Protein 4LJ1 (pdb70)

Sequence (135 aa):
YQQQITDVVIARGLSQRGVPFSWWAGGGIISGPTRGTGTGINNTVGFDASSGLIQYAYAGAGLKLLPRSSGQMYKVGQKVLPQQARKGDLIFYGPEGTQSSVALYLGKGQMLEVGDVVQVSSPVRRTNGMTPYLVRVLGPVQPA

Nearest PDB structures (foldseek):
  4jxb-assembly2_B  TM=9.823E-01  e=3.806E-27  Mycobacterium tuberculosis H37Rv
  3gt2-assembly1_A  TM=9.909E-01  e=2.200E-25  Mycobacterium avium subsp. paratuberculosis
  3i86-assembly1_A  TM=9.792E-01  e=5.044E-18  Mycobacterium avium subsp. paratuberculosis
  3pbi-assembly1_A  TM=9.737E-01  e=7.469E-18  Mycobacterium tuberculosis
  4q4g-assembly1_X  TM=9.545E-01  e=3.882E-18  Mycobacterium tuberculosis

Solvent-accessible surface area: 7282 Å² total; per-residue (Å²): 159,152,151,64,15,71,75,0,18,58,66,0,45,77,22,140,46,29,58,83,2,151,47,0,8,8,99,92,2,44,50,142,3,74,55,132,2,91,118,45,91,0,0,28,17,14,0,2,2,23,37,0,2,30,27,26,72,63,176,17,51,84,66,11,16,75,5,10,153,98,14,58,51,4,64,65,183,51,32,154,107,4,3,2,2,0,13,11,110,123,0,88,138,35,4,3,0,30,30,13,199,35,65,0,0,20,24,27,131,53,1,58,61,18,91,42,111,111,134,46,36,4,96,54,4,4,41,40,24,83,186,99,108,104,91

InterPro domains:
  IPR000064 Endopeptidase, NLPC/P60 domain [PF00877] (55-166)
  IPR000064 Endopeptidase, NLPC/P60 domain [PS51935] (40-174)
  IPR038765 Papain-like cysteine peptidase superfamily [SSF54001] (36-165)
  IPR051794 Peptidoglycan endopeptidase RipA/RipB-like [PTHR47359] (34-166)

Foldseek 3Di:
DVVLLVQLVVQLVVFFFQFDAACFAACVGFQQHPDVSNPGGGDAQQRSNRNSCVSVVDGADRFQLRNLVPFDWAAPVRDDFQWKKAFAESRRPHIWGHHPPQWTFHHDRGTDIDGDDCVRIYRTIGDDDDVPDDD

Radius of gyration: 13.75 Å; Cα contacts (8 Å, |Δi|>4): 334; chains: 1; bounding box: 30×27×43 Å

CATH classification: 3.90.1720.10

Organism: Mycobacterium tuberculosis (strain ATCC 25618 / H37Rv) (NCBI:txid83332)

Secondary structure (DSSP, 8-state):
-HHHHHHHHHHHHTTTTPBB-TT--BTTBSEE-SGGGTT-EEB-HHHHHHHHHHTTT----SSHHHHHHHSEEE-GGG--TTPEEEESGGG-SEEEEEEETTEEEEESSBEEEEE---TTB-S-EEE----PPP-

B-factor: mean 14.75, std 8.55, range [5.54, 64.2]

Structure (mmCIF, N/CA/C/O backbone):
data_4LJ1
#
_entry.id   4LJ1
#
_cell.length_a   80.247
_cell.length_b   30.752
_cell.length_c   61.921
_cell.angle_alpha   90.00
_cell.angle_beta   120.85
_cell.angle_gamma   90.00
#
_symmetry.space_group_name_H-M   'C 1 2 1'
#
loop_
_entity.id
_entity.type
_entity.pdbx_description
1 polymer 'Invasion-associated protein'
2 water water
#
loop_
_atom_site.group_PDB
_atom_site.id
_atom_site.type_symbol
_atom_site.label_atom_id
_atom_site.label_alt_id
_atom_site.label_comp_id
_atom_site.label_asym_id
_atom_site.label_entity_id
_atom_site.label_seq_id
_atom_site.pdbx_PDB_ins_code
_atom_site.Cartn_x
_atom_site.Cartn_y
_atom_site.Cartn_z
_atom_site.occupancy
_atom_site.B_iso_or_equiv
_atom_site.auth_seq_id
_atom_site.auth_comp_id
_atom_site.auth_asym_id
_atom_site.auth_atom_id
_atom_site.pdbx_PDB_model_num
ATOM 1 N N . TYR A 1 4 ? 0.962 10.163 2.739 1.00 38.98 39 TYR A N 1
ATOM 2 C CA . TYR A 1 4 ? 2.048 10.502 3.699 1.00 34.41 39 TYR A CA 1
ATOM 3 C C . TYR A 1 4 ? 2.336 11.997 3.789 1.00 29.56 39 TYR A C 1
ATOM 4 O O . TYR A 1 4 ? 2.854 12.436 4.805 1.00 25.48 39 TYR A O 1
ATOM 13 N N . GLN A 1 5 ? 2.009 12.788 2.766 1.00 31.72 40 GLN A N 1
ATOM 14 C CA . GLN A 1 5 ? 2.124 14.253 2.900 1.00 27.83 40 GLN A CA 1
ATOM 15 C C . GLN A 1 5 ? 1.223 14.734 4.039 1.00 26.96 40 GLN A C 1
ATOM 16 O O . GLN A 1 5 ? 1.635 15.550 4.873 1.00 27.49 40 GLN A O 1
ATOM 22 N N .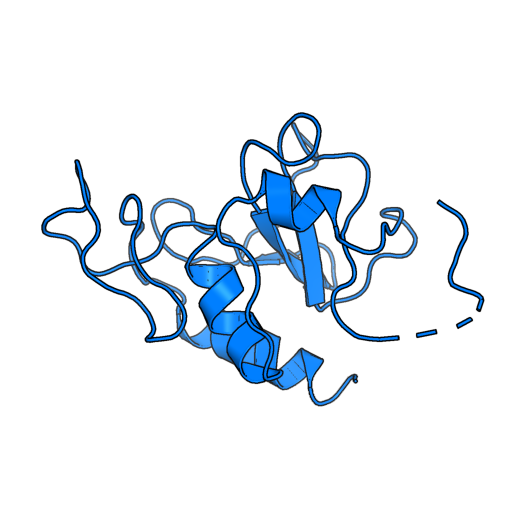 GLN A 1 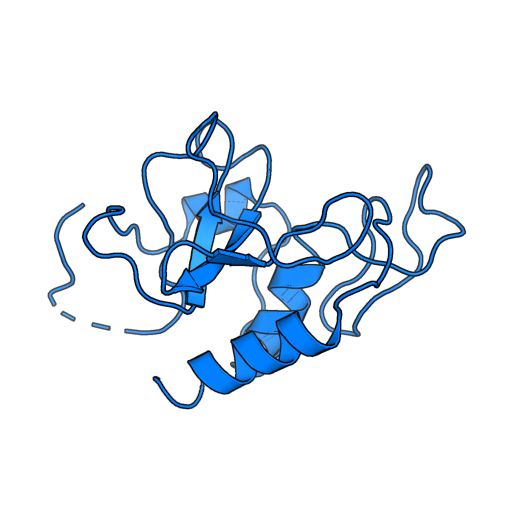6 ? 0.009 14.194 4.080 1.00 26.62 41 GLN A N 1
ATOM 23 C CA A GLN A 1 6 ? -0.953 14.564 5.107 0.50 24.74 41 GLN A CA 1
ATOM 24 C CA B GLN A 1 6 ? -0.979 14.522 5.109 0.50 25.87 41 GLN A CA 1
ATOM 25 C C . GLN A 1 6 ? -0.444 14.207 6.502 1.00 24.64 41 GLN A C 1
ATOM 26 O O . GLN A 1 6 ? -0.459 15.050 7.396 1.00 25.24 41 GLN A O 1
ATOM 37 N N . ILE A 1 7 ? 0.020 12.977 6.683 1.00 22.46 42 ILE A N 1
ATOM 38 C CA . ILE A 1 7 ? 0.519 12.538 7.993 1.00 19.62 42 ILE A CA 1
ATOM 39 C C . ILE A 1 7 ? 1.767 13.323 8.393 1.00 17.98 42 ILE A C 1
ATOM 40 O O . ILE A 1 7 ? 1.923 13.725 9.547 1.00 15.77 42 ILE A O 1
ATOM 45 N N . THR A 1 8 ? 2.651 13.547 7.433 1.00 18.19 43 THR A N 1
ATOM 46 C CA . THR A 1 8 ? 3.841 14.354 7.686 1.00 16.97 43 THR A CA 1
ATOM 47 C C . THR A 1 8 ? 3.474 15.750 8.187 1.00 16.03 43 THR A C 1
ATOM 48 O O . THR A 1 8 ? 4.113 16.293 9.093 1.00 16.16 43 THR A O 1
ATOM 52 N N . ASP A 1 9 ? 2.433 16.333 7.609 1.00 17.74 44 ASP A N 1
ATOM 53 C CA . ASP A 1 9 ? 1.959 17.649 8.040 1.00 18.35 44 ASP A CA 1
ATOM 54 C C . ASP A 1 9 ? 1.433 17.612 9.487 1.00 15.17 44 ASP A C 1
ATOM 55 O O . ASP A 1 9 ? 1.616 18.569 10.238 1.00 16.35 44 ASP A O 1
ATOM 60 N N . VAL A 1 10 ? 0.788 16.521 9.882 1.00 15.26 45 VAL A N 1
ATOM 61 C CA . VAL A 1 10 ? 0.338 16.349 11.267 1.00 15.19 45 VAL A CA 1
ATOM 62 C C . VAL A 1 10 ? 1.543 16.303 12.209 1.00 12.57 45 VAL A C 1
ATOM 63 O O . VAL A 1 10 ? 1.553 16.947 13.249 1.00 13.08 45 VAL A O 1
ATOM 67 N N . VAL A 1 11 ? 2.548 15.517 11.860 1.00 11.86 46 VAL A N 1
ATOM 68 C CA . VAL A 1 11 ? 3.751 15.389 12.677 1.00 10.31 46 VAL A CA 1
ATOM 69 C C . VAL A 1 11 ? 4.439 16.743 12.838 1.00 9.99 46 VAL A C 1
ATOM 70 O O . VAL A 1 11 ? 4.827 17.162 13.941 1.00 9.55 46 VAL A O 1
ATOM 74 N N . ILE A 1 12 ? 4.571 17.457 11.729 1.00 10.58 47 ILE A N 1
ATOM 75 C CA . ILE A 1 12 ? 5.201 18.761 11.783 1.00 10.34 47 ILE A CA 1
ATOM 76 C C . ILE A 1 12 ? 4.398 19.757 12.617 1.00 10.51 47 ILE A C 1
ATOM 77 O O . ILE A 1 12 ? 4.967 20.513 13.416 1.00 10.72 47 ILE A O 1
ATOM 82 N N . ALA A 1 13 ? 3.081 19.779 12.434 1.00 11.75 48 ALA A N 1
ATOM 83 C CA . ALA A 1 13 ? 2.248 20.682 13.217 1.00 11.95 48 ALA A CA 1
ATOM 84 C C . ALA A 1 13 ? 2.368 20.372 14.709 1.00 10.92 48 ALA A C 1
ATOM 85 O O . ALA A 1 13 ? 2.410 21.272 15.523 1.00 10.67 48 ALA A O 1
ATOM 87 N N . ARG A 1 14 ? 2.435 19.099 15.076 1.00 10.39 49 ARG A N 1
ATOM 88 C CA . ARG A 1 14 ? 2.620 18.742 16.497 1.00 10.41 49 ARG A CA 1
ATOM 89 C C . ARG A 1 14 ? 3.939 19.281 17.028 1.00 10.18 49 ARG A C 1
ATOM 90 O O . ARG A 1 14 ? 3.984 19.864 18.104 1.00 10.02 49 ARG A O 1
ATOM 98 N N . GLY A 1 15 ? 5.025 19.096 16.282 1.00 9.52 50 GLY A N 1
ATOM 99 C CA . GLY A 1 15 ? 6.294 19.686 16.693 1.00 8.68 50 GLY A CA 1
ATOM 100 C C . GLY A 1 15 ? 6.242 21.197 16.855 1.00 8.86 50 GLY A C 1
ATOM 101 O O . GLY A 1 15 ? 6.675 21.751 17.864 1.00 9.22 50 GLY A O 1
ATOM 102 N N . LEU A 1 16 ? 5.734 21.870 15.816 1.00 9.07 51 LEU A N 1
ATOM 103 C CA . LEU A 1 16 ? 5.651 23.326 15.827 1.00 9.44 51 LEU A CA 1
ATOM 104 C C . LEU A 1 16 ? 4.788 23.877 16.969 1.00 9.64 51 LEU A C 1
ATOM 105 O O . LEU A 1 16 ? 5.052 24.956 17.472 1.00 11.00 51 LEU A O 1
ATOM 110 N N . SER A 1 17 ? 3.772 23.130 17.396 1.00 9.73 52 SER A N 1
ATOM 111 C CA . SER A 1 17 ? 2.944 23.562 18.513 1.00 9.96 52 SER A CA 1
ATOM 112 C C . SER A 1 17 ? 3.707 23.688 19.826 1.00 9.11 52 SER A C 1
ATOM 113 O O . SER A 1 17 ? 3.211 24.289 20.768 1.00 10.99 52 SER A O 1
ATOM 116 N N . GLN A 1 18 ? 4.892 23.100 19.911 1.00 8.95 53 GLN A N 1
ATOM 117 C CA . GLN A 1 18 ? 5.710 23.106 21.125 1.00 8.75 53 GLN A CA 1
ATOM 118 C C . GLN A 1 18 ? 6.810 24.169 21.106 1.00 8.57 53 GLN A C 1
ATOM 119 O O . GLN A 1 18 ? 7.617 24.205 22.015 1.00 8.74 53 GLN A O 1
ATOM 125 N N . ARG A 1 19 ? 6.826 25.044 20.103 1.00 8.75 54 ARG A N 1
ATOM 126 C CA . ARG A 1 19 ? 7.813 26.110 20.068 1.00 8.78 54 ARG A CA 1
ATOM 127 C C . ARG A 1 19 ? 7.772 26.921 21.359 1.00 9.60 54 ARG A C 1
ATOM 128 O O . ARG A 1 19 ? 6.694 27.243 21.867 1.00 10.48 54 ARG A O 1
ATOM 136 N N . GLY A 1 20 ? 8.946 27.206 21.899 1.00 8.53 55 GLY A N 1
ATOM 137 C CA . GLY A 1 20 ? 9.101 27.969 23.123 1.00 9.13 55 GLY A CA 1
ATOM 138 C C . GLY A 1 20 ? 9.103 27.133 24.389 1.00 8.05 55 GLY A C 1
ATOM 139 O O . GLY A 1 20 ? 9.407 27.667 25.440 1.00 9.35 55 GLY A O 1
ATOM 140 N N . VAL A 1 21 ? 8.742 25.852 24.321 1.00 7.91 56 VAL A N 1
ATOM 141 C CA . VAL A 1 21 ? 8.830 25.000 25.502 1.00 7.87 56 VAL A CA 1
ATOM 142 C C . VAL A 1 21 ? 10.293 24.843 25.888 1.00 7.89 56 VAL A C 1
ATOM 143 O O . VAL A 1 21 ? 11.128 24.610 25.018 1.00 7.82 56 VAL A O 1
ATOM 147 N N . PRO A 1 22 ? 10.638 24.992 27.176 1.00 8.40 57 PRO A N 1
ATOM 148 C CA . PRO A 1 22 ? 12.057 24.892 27.559 1.00 8.00 57 PRO A CA 1
ATOM 149 C C . PRO A 1 22 ? 12.682 23.526 27.385 1.00 7.33 57 PRO A C 1
ATOM 150 O O . PRO A 1 22 ? 12.024 22.498 27.480 1.00 7.19 57 PRO A O 1
ATOM 154 N N . PHE A 1 23 ? 14.000 23.549 27.188 1.00 7.47 58 PHE A N 1
ATOM 155 C CA . PHE A 1 23 ? 14.796 22.352 27.355 1.00 7.59 58 PHE A CA 1
ATOM 156 C C . PHE A 1 23 ? 14.650 21.809 28.780 1.00 6.52 58 PHE 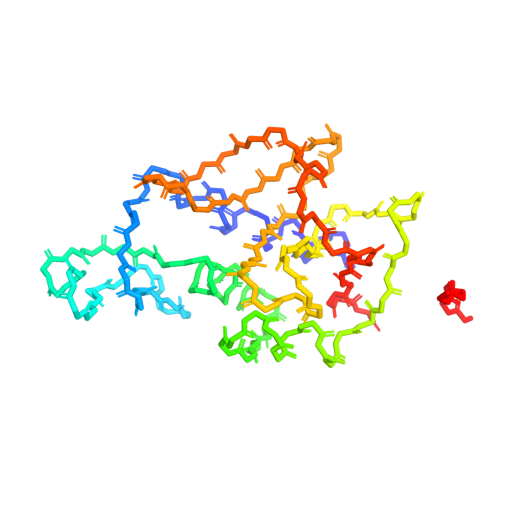A C 1
ATOM 157 O O . PHE A 1 23 ? 14.689 22.571 29.758 1.00 8.02 58 PHE A O 1
ATOM 165 N N . SER A 1 24 ? 14.557 20.493 28.893 1.00 6.59 59 SER A N 1
ATOM 166 C CA . SER A 1 24 ? 14.629 19.823 30.180 1.00 6.56 59 SER A CA 1
ATOM 167 C C . SER A 1 24 ? 15.304 18.481 29.943 1.00 6.81 59 SER A C 1
ATOM 168 O O . SER A 1 24 ? 14.858 17.677 29.134 1.00 6.73 59 SER A O 1
ATOM 171 N N . TRP A 1 25 ? 16.383 18.231 30.683 1.00 6.98 60 TRP A N 1
ATOM 172 C CA A TRP A 1 25 ? 17.128 16.979 30.563 0.50 7.45 60 TRP A CA 1
ATOM 173 C CA B TRP A 1 25 ? 17.117 16.989 30.494 0.50 7.57 60 TRP A CA 1
ATOM 174 C C . TRP A 1 25 ? 16.215 15.800 30.753 1.00 7.02 60 TRP A C 1
ATOM 175 O O . TRP A 1 25 ? 15.545 15.726 31.765 1.00 7.83 60 TRP A O 1
ATOM 196 N N . ALA A 1 26 ? 16.168 14.875 29.792 1.00 7.32 61 ALA A N 1
ATOM 197 C CA . ALA A 1 26 ? 15.321 13.679 29.848 1.00 7.56 61 ALA A CA 1
ATOM 198 C C . ALA A 1 26 ? 13.834 14.017 29.920 1.00 8.00 61 ALA A C 1
ATOM 199 O O . ALA A 1 26 ? 13.039 13.199 30.366 1.00 9.67 61 ALA A O 1
ATOM 201 N N . GLY A 1 27 ? 13.460 15.214 29.480 1.00 7.87 62 GLY A N 1
ATOM 202 C CA . GLY A 1 27 ? 12.076 15.658 29.569 1.00 7.94 62 GLY A CA 1
ATOM 203 C C . GLY A 1 27 ? 11.239 15.301 28.349 1.00 6.90 62 GLY A C 1
ATOM 204 O O . GLY A 1 27 ? 11.688 15.284 27.208 1.00 7.26 62 GLY A O 1
ATOM 205 N N . GLY A 1 28 ? 9.959 15.072 28.613 1.00 7.01 63 GLY A N 1
ATOM 206 C CA . GLY A 1 28 ? 8.970 14.993 27.552 1.00 7.76 63 GLY A CA 1
ATOM 207 C C . GLY A 1 28 ? 8.929 13.642 26.872 1.00 7.13 63 GLY A C 1
ATOM 208 O O . GLY A 1 28 ? 9.735 12.754 27.119 1.00 8.42 63 GLY A O 1
ATOM 209 N N . GLY A 1 29 ? 7.942 13.491 26.003 1.00 8.03 64 GLY A N 1
ATOM 210 C CA . GLY A 1 29 ? 7.734 12.252 25.295 1.00 8.12 64 GLY A CA 1
ATOM 211 C C . GLY A 1 29 ? 6.369 12.266 24.666 1.00 8.85 64 GLY A C 1
ATOM 212 O O . GLY A 1 29 ? 5.850 13.299 24.309 1.00 9.71 64 GLY A O 1
ATOM 213 N N . ILE A 1 30 ? 5.767 11.102 24.516 1.00 11.30 65 ILE A N 1
ATOM 214 C CA A ILE A 1 30 ? 4.500 11.141 23.775 0.50 12.44 65 ILE A CA 1
ATOM 215 C CA B ILE A 1 30 ? 4.459 10.958 23.893 0.50 12.89 65 ILE A CA 1
ATOM 216 C C . ILE A 1 30 ? 3.358 11.831 24.551 1.00 12.61 65 ILE A C 1
ATOM 217 O O . ILE A 1 30 ? 2.401 12.239 23.914 1.00 16.12 65 ILE A O 1
ATOM 226 N N . SER A 1 31 ? 3.465 12.079 25.848 1.00 11.38 66 SER A N 1
ATOM 227 C CA . SER A 1 31 ? 2.448 12.900 26.499 1.00 13.37 66 SER A CA 1
ATOM 228 C C . SER A 1 31 ? 2.619 14.401 26.319 1.00 14.36 66 SER A C 1
ATOM 229 O O . SER A 1 31 ? 1.800 15.187 26.811 1.00 20.08 66 SER A O 1
ATOM 232 N N . GLY A 1 32 ? 3.686 14.802 25.657 1.00 10.09 67 GLY A N 1
ATOM 233 C CA . GLY A 1 32 ? 4.016 16.198 25.580 1.00 9.13 67 GLY A CA 1
ATOM 234 C C . GLY A 1 32 ? 5.209 16.465 26.474 1.00 8.08 67 GLY A C 1
ATOM 235 O O . GLY A 1 32 ? 5.935 15.554 26.844 1.00 8.56 67 GLY A O 1
ATOM 236 N N . PRO A 1 33 ? 5.426 17.731 26.814 1.00 8.25 68 PRO A N 1
ATOM 237 C CA . PRO A 1 33 ? 6.534 18.068 27.706 1.00 7.77 68 PRO A CA 1
ATOM 238 C C . PRO A 1 33 ? 6.250 17.531 29.105 1.00 8.06 68 PRO A C 1
ATOM 239 O O . PRO A 1 33 ? 5.084 17.433 29.515 1.00 9.13 68 PRO A O 1
ATOM 243 N N . THR A 1 34 ? 7.294 17.183 29.829 1.00 6.80 69 THR A N 1
ATOM 244 C CA . THR A 1 34 ? 7.162 16.712 31.199 1.00 8.07 69 THR A CA 1
ATOM 245 C C . THR A 1 34 ? 8.334 17.193 32.025 1.00 7.77 69 THR A C 1
ATOM 246 O O . THR A 1 34 ? 9.339 17.625 31.471 1.00 7.91 69 THR A O 1
ATOM 250 N N . ARG A 1 35 ? 8.221 17.061 33.337 1.00 8.57 70 ARG A N 1
ATOM 251 C CA . ARG A 1 35 ? 9.364 17.219 34.199 1.00 10.08 70 ARG A CA 1
ATOM 252 C C . ARG A 1 35 ? 10.450 16.303 33.696 1.00 9.99 70 ARG A C 1
ATOM 253 O O . ARG A 1 35 ? 10.183 15.181 33.255 1.00 9.90 70 ARG A O 1
ATOM 261 N N . GLY A 1 36 ? 11.682 16.782 33.752 1.00 10.48 71 GLY A N 1
ATOM 262 C CA . GLY A 1 36 ? 12.841 15.997 33.423 1.00 10.25 71 GLY A CA 1
ATOM 263 C C . GLY A 1 36 ? 13.466 15.372 34.656 1.00 10.42 71 GLY A C 1
ATOM 264 O O . GLY A 1 36 ? 12.825 15.230 35.701 1.00 13.35 71 GLY A O 1
ATOM 265 N N . THR A 1 37 ? 14.722 14.968 34.510 1.00 10.49 72 THR A N 1
ATOM 266 C CA . THR A 1 37 ? 15.520 14.441 35.604 1.00 10.67 72 THR A CA 1
ATOM 267 C C . THR A 1 37 ? 16.856 15.177 35.647 1.00 9.27 72 THR A C 1
ATOM 268 O O . THR A 1 37 ? 17.136 15.992 34.775 1.00 9.63 72 THR A O 1
ATOM 272 N N . GLY A 1 38 ? 17.706 14.912 36.641 1.00 9.69 73 GLY A N 1
ATOM 273 C CA . GLY A 1 38 ? 18.919 15.718 36.754 1.00 9.54 73 GLY A CA 1
ATOM 274 C C . GLY A 1 38 ? 18.556 17.181 36.838 1.00 9.46 73 GLY A C 1
ATOM 275 O O . GLY A 1 38 ? 17.627 17.550 37.555 1.00 10.61 73 GLY A O 1
ATOM 276 N N . THR A 1 39 ? 19.266 18.034 36.094 1.00 9.07 74 THR A N 1
ATOM 277 C CA . THR A 1 39 ? 18.986 19.460 36.160 1.00 10.33 74 THR A CA 1
ATOM 278 C C . THR A 1 39 ? 17.582 19.822 35.646 1.00 10.80 74 THR A C 1
ATOM 279 O O . THR A 1 39 ? 17.130 20.936 35.855 1.00 12.77 74 THR A O 1
ATOM 283 N N . GLY A 1 40 ? 16.930 18.894 34.947 1.00 9.83 75 GLY A N 1
ATOM 284 C CA . GLY A 1 40 ? 15.548 19.091 34.483 1.00 9.88 75 GLY A CA 1
ATOM 285 C C . GLY A 1 40 ? 14.473 18.679 35.478 1.00 10.29 75 GLY A C 1
ATOM 286 O O . GLY A 1 40 ? 13.301 18.736 35.147 1.00 10.79 75 GLY A O 1
ATOM 287 N N . ILE A 1 41 ? 14.861 18.302 36.698 1.00 12.00 76 ILE A N 1
ATOM 288 C CA . ILE A 1 41 ? 13.931 17.726 37.688 1.00 13.75 76 ILE A CA 1
ATOM 289 C C . ILE A 1 41 ? 12.769 18.645 38.033 1.00 14.93 76 ILE A C 1
ATOM 290 O O . ILE A 1 41 ? 11.693 18.161 38.399 1.00 21.49 76 ILE A O 1
ATOM 295 N N . ASN A 1 42 ? 12.953 19.956 37.941 1.00 16.39 77 ASN A N 1
ATOM 296 C CA A ASN A 1 42 ? 11.861 20.877 38.199 0.70 17.99 77 ASN A CA 1
ATOM 297 C CA B ASN A 1 42 ? 11.854 20.893 38.208 0.30 18.15 77 ASN A CA 1
ATOM 298 C C . ASN A 1 42 ? 11.434 21.695 36.988 1.00 16.48 77 ASN A C 1
ATOM 299 O O . ASN A 1 42 ? 10.778 22.727 37.125 1.00 18.50 77 ASN A O 1
ATOM 308 N N . THR A 1 43 ? 11.791 21.220 35.793 1.00 11.89 78 THR A N 1
ATOM 309 C CA . THR A 1 43 ? 11.463 21.943 34.581 1.00 9.74 78 THR A CA 1
ATOM 310 C C . THR A 1 43 ? 10.586 21.093 33.695 1.00 8.48 78 THR A C 1
ATOM 311 O O . THR A 1 43 ? 10.976 20.004 33.302 1.00 8.47 78 THR A O 1
ATOM 315 N N . VAL A 1 44 ? 9.400 21.607 33.352 1.00 8.34 79 VAL A N 1
ATOM 316 C CA . VAL A 1 44 ? 8.520 20.942 32.403 1.00 7.63 79 VAL A CA 1
ATOM 317 C C . VAL A 1 44 ? 8.989 21.301 30.991 1.00 7.01 79 VAL A C 1
ATOM 318 O O . VAL A 1 44 ? 8.896 22.445 30.566 1.00 9.19 79 VAL A O 1
ATOM 322 N N . GLY A 1 45 ? 9.466 20.318 30.243 1.00 6.75 80 GLY A N 1
ATOM 323 C CA . GLY A 1 45 ? 10.002 20.600 28.945 1.00 6.59 80 GLY A CA 1
ATOM 324 C C . GLY A 1 45 ? 10.313 19.351 28.145 1.00 5.54 80 GLY A C 1
ATOM 325 O O . GLY A 1 45 ? 9.766 18.263 28.352 1.00 6.55 80 GLY A O 1
ATOM 326 N N . PHE A 1 46 ? 11.223 19.547 27.176 1.00 6.20 81 PHE A N 1
ATOM 327 C CA . PHE A 1 46 ? 11.666 18.474 26.258 1.00 6.00 81 PHE A CA 1
ATOM 328 C C . PHE A 1 46 ? 13.181 18.429 26.168 1.00 6.42 81 PHE A C 1
ATOM 329 O O . PHE A 1 46 ? 13.825 19.466 26.211 1.00 6.92 81 PHE A O 1
ATOM 337 N N . ASP A 1 47 ? 13.694 17.218 25.954 1.00 6.26 82 ASP A N 1
ATOM 338 C CA . ASP A 1 47 ? 14.976 17.090 25.282 1.00 7.09 82 ASP A CA 1
ATOM 339 C C . ASP A 1 47 ? 14.720 16.754 23.805 1.00 6.16 82 ASP A C 1
ATOM 340 O O . ASP A 1 47 ? 13.574 16.636 23.363 1.00 6.24 82 ASP A O 1
ATOM 345 N N . ALA A 1 48 ? 15.780 16.659 23.005 1.00 6.44 83 ALA A N 1
ATOM 346 C CA . ALA A 1 48 ? 15.613 16.496 21.551 1.00 6.73 83 ALA A CA 1
ATOM 347 C C . ALA A 1 48 ? 14.809 15.236 21.236 1.00 6.25 83 ALA A C 1
ATOM 348 O O . ALA A 1 48 ? 13.877 15.241 20.433 1.00 7.40 83 ALA A O 1
ATOM 350 N N . SER A 1 49 ? 15.158 14.133 21.891 1.00 7.06 84 SER A N 1
ATOM 351 C CA A SER A 1 49 ? 14.487 12.849 21.705 0.50 7.19 84 SER A CA 1
ATOM 352 C CA B SER A 1 49 ? 14.458 12.883 21.583 0.50 7.90 84 SER A CA 1
ATOM 353 C C . SER A 1 49 ? 13.012 12.909 22.073 1.00 7.27 84 SER A C 1
ATOM 354 O O . SER A 1 49 ? 12.139 12.357 21.395 1.00 7.83 84 SER A O 1
ATOM 359 N N . GLY A 1 50 ? 12.729 13.559 23.189 1.00 6.93 85 GLY A N 1
ATOM 360 C CA . GLY A 1 50 ? 11.373 13.677 23.667 1.00 6.75 85 GLY A CA 1
ATOM 361 C C . GLY A 1 50 ? 10.508 14.432 22.672 1.00 6.08 85 GLY A C 1
ATOM 362 O O . GLY A 1 50 ? 9.3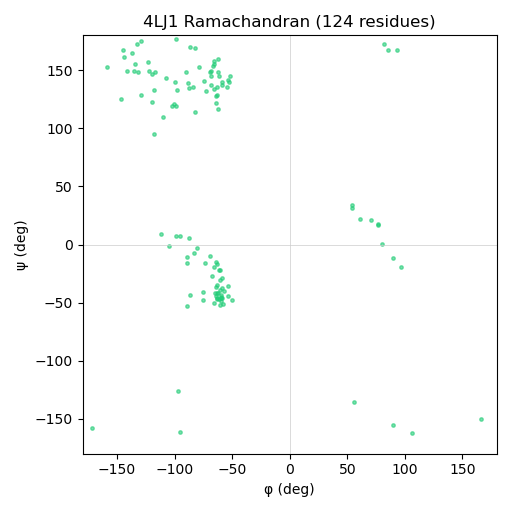55 14.063 22.433 1.00 6.44 85 GLY A O 1
ATOM 363 N N . LEU A 1 51 ? 11.044 15.509 22.097 1.00 5.84 86 LEU A N 1
ATOM 364 C CA . LEU A 1 51 ? 10.283 16.295 21.131 1.00 6.04 86 LEU A CA 1
ATOM 365 C C . LEU A 1 51 ? 9.964 15.449 19.899 1.00 5.84 86 LEU A C 1
ATOM 366 O O . LEU A 1 51 ? 8.833 15.485 19.390 1.00 6.50 86 LEU A O 1
ATOM 371 N N . ILE A 1 52 ? 10.956 14.737 19.387 1.00 6.24 87 ILE A N 1
ATOM 372 C CA . ILE A 1 52 ? 10.749 13.899 18.197 1.00 7.07 87 ILE A CA 1
ATOM 373 C C . ILE A 1 52 ? 9.738 12.798 18.474 1.00 7.25 87 ILE A C 1
ATOM 374 O O . ILE A 1 52 ? 8.872 12.518 17.644 1.00 7.28 87 ILE A O 1
ATOM 379 N N . GLN A 1 53 ? 9.821 12.179 19.644 1.00 7.33 88 GLN A N 1
ATOM 380 C CA . GLN A 1 53 ? 8.805 11.164 20.013 1.00 8.08 88 GLN A CA 1
ATOM 381 C C . GLN A 1 5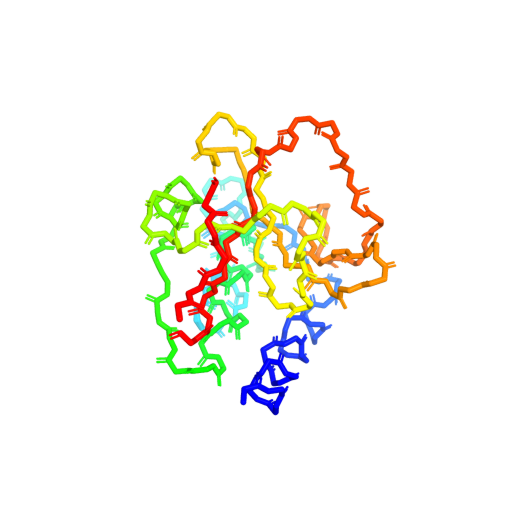3 ? 7.405 11.762 20.039 1.00 7.71 88 GLN A C 1
ATOM 382 O O . GLN A 1 53 ? 6.469 11.167 19.522 1.00 8.60 88 GLN A O 1
ATOM 388 N N . TYR A 1 54 ? 7.278 12.938 20.636 1.00 7.41 89 TYR A N 1
ATOM 389 C CA . TYR A 1 54 ? 5.974 13.590 20.691 1.00 7.35 89 TYR A CA 1
ATOM 390 C C . TYR A 1 54 ? 5.437 13.842 19.284 1.00 7.37 89 TYR A C 1
ATOM 391 O O . TYR A 1 54 ? 4.283 13.543 18.959 1.00 8.76 89 TYR A O 1
ATOM 400 N N . ALA A 1 55 ? 6.273 14.412 18.424 1.00 7.02 90 ALA A N 1
ATOM 401 C CA . ALA A 1 55 ? 5.834 14.758 17.081 1.00 7.94 90 ALA A CA 1
ATOM 402 C C . ALA A 1 55 ? 5.378 13.507 16.332 1.00 7.79 90 ALA A C 1
ATOM 403 O O . ALA A 1 55 ? 4.266 13.476 15.768 1.00 8.54 90 ALA A O 1
ATOM 405 N N . TYR A 1 56 ? 6.218 12.481 16.310 1.00 7.84 91 TYR A N 1
ATOM 406 C CA . TYR A 1 56 ? 5.941 11.288 15.504 1.00 7.99 91 TYR A CA 1
ATOM 407 C C . TYR A 1 56 ? 4.836 10.403 16.075 1.00 8.40 91 TYR A C 1
ATOM 408 O O . TYR A 1 56 ? 4.290 9.580 15.336 1.00 9.59 91 TYR A O 1
ATOM 417 N N . ALA A 1 57 ? 4.448 10.568 17.347 1.00 8.69 92 ALA A N 1
ATOM 418 C CA . ALA A 1 57 ? 3.262 9.891 17.856 1.00 8.85 92 ALA A CA 1
ATOM 419 C C . ALA A 1 57 ? 2.033 10.336 17.052 1.00 10.58 92 ALA A C 1
ATOM 420 O O . ALA A 1 57 ? 1.056 9.593 16.990 1.00 11.89 92 ALA A O 1
ATOM 422 N N . GLY A 1 58 ? 2.076 11.493 16.400 1.00 11.78 93 GLY A N 1
ATOM 423 C CA . GLY A 1 58 ? 0.977 11.923 15.511 1.00 13.02 93 GLY A CA 1
ATOM 424 C C . GLY A 1 58 ? 0.730 11.010 14.327 1.00 13.46 93 GLY A C 1
ATOM 425 O O . GLY A 1 58 ? -0.370 10.995 13.759 1.00 18.32 93 GLY A O 1
ATOM 426 N N . ALA A 1 59 ? 1.744 10.241 13.956 1.00 12.53 94 ALA A N 1
ATOM 427 C CA . ALA A 1 59 ? 1.684 9.246 12.895 1.00 13.90 94 ALA A CA 1
ATOM 428 C C . ALA A 1 59 ? 1.395 7.837 13.433 1.00 13.75 94 ALA A C 1
ATOM 429 O O . ALA A 1 59 ? 1.431 6.867 12.691 1.00 16.08 94 ALA A O 1
ATOM 431 N N . GLY A 1 60 ? 1.098 7.738 14.728 1.00 12.48 95 GLY A N 1
ATOM 432 C CA . GLY A 1 60 ? 0.832 6.451 15.356 1.00 12.72 95 GLY A CA 1
ATOM 433 C C . GLY A 1 60 ? 2.090 5.650 15.616 1.00 12.13 95 GLY A C 1
ATOM 434 O O . GLY A 1 60 ? 2.027 4.457 15.845 1.00 13.55 95 GLY A O 1
ATOM 435 N N . LEU A 1 61 ? 3.244 6.316 15.598 1.00 12.11 96 LEU A N 1
ATOM 436 C CA . LEU A 1 61 ? 4.535 5.667 15.712 1.00 13.22 96 LEU A CA 1
ATOM 437 C C . LEU A 1 61 ? 5.144 5.932 17.077 1.00 11.44 96 LEU A C 1
ATOM 438 O O . LEU A 1 61 ? 4.982 6.992 17.652 1.00 12.09 96 LEU A O 1
ATOM 443 N N . LYS A 1 62 ? 5.822 4.941 17.604 1.00 12.61 97 LYS A N 1
ATOM 444 C CA . LYS A 1 62 ? 6.516 5.059 18.860 1.00 14.27 97 LYS A CA 1
ATOM 445 C C . LYS A 1 62 ? 7.999 4.851 18.653 1.00 14.17 97 LYS A C 1
ATOM 446 O O . LYS A 1 62 ? 8.475 3.720 18.698 1.00 17.16 97 LYS A O 1
ATOM 452 N N . LEU A 1 63 ? 8.740 5.938 18.484 1.00 13.10 98 LEU A N 1
ATOM 453 C CA A LEU A 1 63 ? 10.163 5.846 18.181 0.70 11.93 98 LEU A CA 1
ATOM 454 C CA B LEU A 1 63 ? 10.166 5.852 18.182 0.30 12.22 98 LEU A CA 1
ATOM 455 C C . LEU A 1 63 ? 10.980 5.477 19.416 1.00 13.85 98 LEU A C 1
ATOM 456 O O . LEU A 1 63 ? 10.589 5.798 20.534 1.00 14.47 98 LEU A O 1
ATOM 465 N N . PRO A 1 64 ? 12.135 4.825 19.215 1.00 12.87 99 PRO A N 1
ATOM 466 C CA . PRO A 1 64 ? 13.004 4.591 20.369 1.00 14.18 99 PRO A CA 1
ATOM 467 C C . PRO A 1 64 ? 13.531 5.910 20.912 1.00 12.01 99 PRO A C 1
ATOM 468 O O . PRO A 1 64 ? 13.581 6.886 20.196 1.00 13.72 99 PRO A O 1
ATOM 472 N N . ARG A 1 65 ? 13.936 5.935 22.167 1.00 11.68 100 ARG A N 1
ATOM 473 C CA . ARG A 1 65 ? 14.329 7.191 22.790 1.00 11.08 100 ARG A CA 1
ATOM 474 C C . ARG A 1 65 ? 15.697 7.704 22.339 1.00 11.76 100 ARG A C 1
ATOM 475 O O . ARG A 1 65 ? 15.851 8.892 22.047 1.00 13.89 100 ARG A O 1
ATOM 483 N N . SER A 1 66 ? 16.710 6.876 22.325 1.00 12.59 101 SER A N 1
ATOM 484 C CA . SER A 1 66 ? 17.995 7.476 22.046 1.00 14.84 101 SER A CA 1
ATOM 485 C C . SER A 1 66 ? 18.160 7.841 20.564 1.00 12.88 101 SER A C 1
ATOM 486 O O . SER A 1 66 ? 17.707 7.114 19.669 1.00 12.98 101 SER A O 1
ATOM 489 N N . SER A 1 67 ? 18.788 8.989 20.314 1.00 11.42 102 SER A N 1
ATOM 490 C CA . SER A 1 67 ? 19.021 9.393 18.930 1.00 10.53 102 SER A CA 1
ATOM 491 C C . SER A 1 67 ? 19.837 8.351 18.175 1.00 9.68 102 SER A C 1
ATOM 492 O O . SER A 1 67 ? 19.571 8.093 17.009 1.0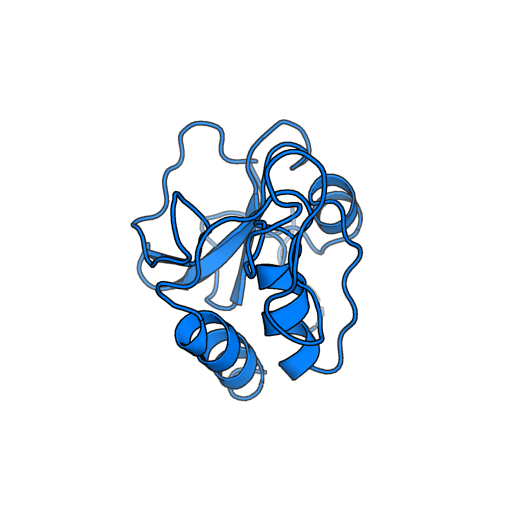0 9.03 102 SER A O 1
ATOM 495 N N . GLY A 1 68 ? 20.811 7.739 18.844 1.00 10.98 103 GLY A N 1
ATOM 496 C CA . GLY A 1 68 ? 21.614 6.718 18.185 1.00 11.51 103 GLY A CA 1
ATOM 497 C C . GLY A 1 68 ? 20.789 5.521 17.759 1.00 10.58 103 GLY A C 1
ATOM 498 O O . GLY A 1 68 ? 21.040 4.926 16.715 1.00 11.38 103 GLY A O 1
ATOM 499 N N . GLN A 1 69 ? 19.787 5.168 18.552 1.00 11.32 104 GLN A N 1
ATOM 500 C CA . GLN A 1 69 ? 18.951 4.024 18.188 1.00 12.32 104 GLN A CA 1
ATOM 501 C C . GLN A 1 69 ? 17.990 4.401 17.045 1.00 11.88 104 GLN A C 1
ATOM 502 O O . GLN A 1 69 ? 17.774 3.613 16.120 1.00 13.27 104 GLN A O 1
ATOM 508 N N . MET A 1 70 ? 17.417 5.594 17.099 1.00 10.35 105 MET A N 1
ATOM 509 C CA . MET A 1 70 ? 16.625 6.088 15.983 1.00 10.81 105 MET A CA 1
ATOM 510 C C . MET A 1 70 ? 17.421 6.042 14.675 1.00 10.94 105 MET A C 1
ATOM 511 O O . MET A 1 70 ? 16.923 5.615 13.631 1.00 12.90 105 MET A O 1
ATOM 516 N N . TYR A 1 71 ? 18.665 6.475 14.732 1.00 9.79 106 TYR A N 1
ATOM 517 C CA . TYR A 1 71 ? 19.527 6.474 13.546 1.00 9.50 106 TYR A CA 1
ATOM 518 C C . TYR A 1 71 ? 19.843 5.054 13.031 1.00 10.74 106 TYR A C 1
ATOM 519 O O . TYR A 1 71 ? 19.745 4.771 11.839 1.00 11.36 106 TYR A O 1
ATOM 528 N N . LYS A 1 72 ? 20.283 4.188 13.942 1.00 11.47 107 LYS A N 1
ATOM 529 C CA . LYS A 1 72 ? 20.663 2.814 13.610 1.00 12.49 107 LYS A CA 1
ATOM 530 C C . LYS A 1 72 ? 19.596 2.126 12.799 1.00 12.70 107 LYS A C 1
ATOM 531 O O . LYS A 1 72 ? 19.892 1.465 11.786 1.00 14.85 107 LYS A O 1
ATOM 537 N N . VAL A 1 73 ? 18.351 2.245 13.247 1.00 12.47 108 VAL A N 1
ATOM 538 C CA . VAL A 1 73 ? 17.263 1.455 12.644 1.00 12.40 108 VAL A CA 1
ATOM 539 C C . VAL A 1 73 ? 16.580 2.134 11.457 1.00 12.44 108 VAL A C 1
ATOM 540 O O . VAL A 1 73 ? 15.860 1.470 10.698 1.00 14.10 108 VAL A O 1
ATOM 544 N N . GLY A 1 74 ? 16.783 3.439 11.285 1.00 12.55 109 GLY A N 1
ATOM 545 C CA . GLY A 1 74 ? 16.022 4.218 10.307 1.00 11.84 109 GLY A CA 1
ATOM 546 C C . GLY A 1 74 ? 16.504 4.050 8.863 1.00 11.87 109 GLY A C 1
ATOM 547 O O . GLY A 1 74 ? 17.689 3.792 8.604 1.00 12.90 109 GLY A O 1
ATOM 548 N N . GLN A 1 75 ? 15.580 4.231 7.913 1.00 12.34 110 GLN A N 1
ATOM 549 C CA . GLN A 1 75 ? 15.886 4.286 6.454 1.00 12.43 110 GLN A CA 1
ATOM 550 C C . GLN A 1 75 ? 16.758 5.498 6.197 1.00 10.85 110 GLN A C 1
ATOM 551 O O . GLN A 1 75 ? 16.368 6.617 6.488 1.00 11.61 110 GLN A O 1
ATOM 557 N N . LYS A 1 76 ? 17.934 5.269 5.648 1.00 10.00 111 LYS A N 1
ATOM 558 C CA . LYS A 1 76 ? 18.908 6.330 5.431 1.00 9.85 111 LYS A CA 1
ATOM 559 C C . LYS A 1 76 ? 18.650 7.071 4.135 1.00 9.37 111 LYS A C 1
ATOM 560 O O . LYS A 1 76 ? 18.424 6.449 3.099 1.00 11.71 111 LYS A O 1
ATOM 566 N N . VAL A 1 77 ? 18.731 8.387 4.195 1.00 8.84 112 VAL A N 1
ATOM 567 C CA . VAL A 1 77 ? 18.457 9.306 3.087 1.00 10.86 112 VAL A CA 1
ATOM 568 C C . VAL A 1 77 ? 19.654 10.268 2.958 1.00 9.06 112 VAL A C 1
ATOM 569 O O . VAL A 1 77 ? 20.062 10.902 3.930 1.00 9.94 112 VAL A O 1
ATOM 573 N N . LEU A 1 78 ? 20.214 10.414 1.771 1.00 10.20 113 LEU A N 1
ATOM 574 C CA . LEU A 1 78 ? 21.249 11.414 1.530 1.00 10.63 113 LEU A CA 1
ATOM 575 C C . LEU A 1 78 ? 20.668 12.819 1.579 1.00 10.49 113 LEU A C 1
ATOM 576 O O . LEU A 1 78 ? 19.519 13.017 1.206 1.00 11.39 113 LEU A O 1
ATOM 581 N N . PRO A 1 79 ? 21.447 13.812 2.015 1.00 11.40 114 PRO A N 1
ATOM 582 C CA . PRO A 1 79 ? 20.914 15.176 2.114 1.00 11.53 114 PRO A CA 1
ATOM 583 C C . PRO A 1 79 ? 20.276 15.732 0.839 1.00 11.99 114 PRO A C 1
ATOM 584 O O . PRO A 1 79 ? 19.282 16.443 0.908 1.00 12.17 114 PRO A O 1
ATOM 588 N N . GLN A 1 80 ? 20.818 15.382 -0.325 1.00 10.46 115 GLN A N 1
ATOM 589 C CA . GLN A 1 80 ? 20.254 15.882 -1.571 1.00 11.83 115 GLN A CA 1
ATOM 590 C C . GLN 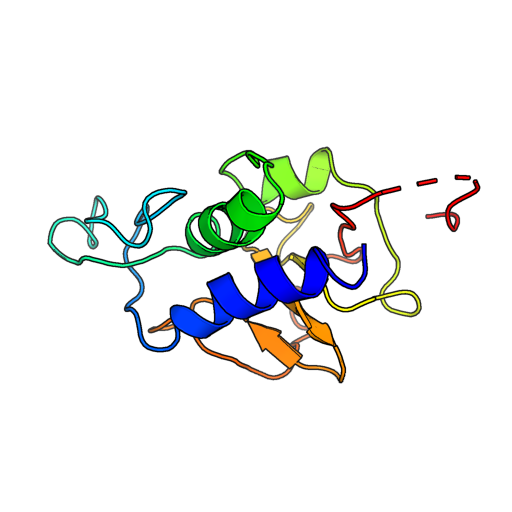A 1 80 ? 18.879 15.319 -1.913 1.00 11.70 115 GLN A C 1
ATOM 591 O O . GLN A 1 80 ? 18.214 15.785 -2.839 1.00 14.72 115 GLN A O 1
ATOM 597 N N . GLN A 1 81 ? 18.463 14.311 -1.149 1.00 11.04 116 GLN A N 1
ATOM 598 C CA . GLN A 1 81 ? 17.191 13.624 -1.313 1.00 12.56 116 GLN A CA 1
ATOM 599 C C . GLN A 1 81 ? 16.250 13.915 -0.120 1.00 12.25 116 GLN A C 1
ATOM 600 O O . GLN A 1 81 ? 15.173 13.326 -0.011 1.00 13.44 116 GLN A O 1
ATOM 606 N N . ALA A 1 82 ? 16.624 14.848 0.756 1.00 11.74 117 ALA A N 1
ATOM 607 C CA . ALA A 1 82 ? 15.849 15.145 1.979 1.00 11.33 117 ALA A CA 1
ATOM 608 C C . ALA A 1 82 ? 14.456 15.652 1.659 1.00 11.81 117 ALA A C 1
ATOM 609 O O . ALA A 1 82 ? 14.245 16.354 0.671 1.00 15.19 117 ALA A O 1
ATOM 611 N N . ARG A 1 83 ? 13.525 15.328 2.548 1.00 12.05 118 ARG A N 1
ATOM 612 C CA . ARG A 1 83 ? 12.133 15.770 2.474 1.00 13.55 118 ARG A CA 1
ATOM 613 C C . ARG A 1 83 ? 11.689 16.226 3.848 1.00 10.67 118 ARG A C 1
ATOM 614 O O . ARG A 1 83 ? 12.150 15.703 4.857 1.00 9.64 118 ARG A O 1
ATOM 622 N N . LYS A 1 84 ? 10.779 17.188 3.903 1.00 11.66 119 LYS A N 1
ATOM 623 C CA . LYS A 1 84 ? 10.227 17.555 5.179 1.00 12.50 119 LYS A CA 1
ATOM 624 C C . LYS A 1 84 ? 9.686 16.321 5.908 1.00 10.40 119 LYS A C 1
ATOM 625 O O . LYS A 1 84 ? 9.123 15.400 5.304 1.00 11.99 119 LYS A O 1
ATOM 631 N N . GLY A 1 85 ? 9.922 16.290 7.219 1.00 9.45 120 GLY A N 1
ATOM 632 C CA . GLY A 1 85 ? 9.589 15.156 8.063 1.00 9.22 120 GLY A CA 1
ATOM 633 C C . GLY A 1 85 ? 10.752 14.212 8.303 1.00 8.37 120 GLY A C 1
ATOM 634 O O . GLY A 1 85 ? 10.729 13.436 9.256 1.00 9.72 120 GLY A O 1
ATOM 635 N N . ASP A 1 86 ? 11.780 14.256 7.462 1.00 8.52 121 ASP A N 1
ATOM 636 C CA . ASP A 1 86 ? 12.953 13.432 7.704 1.00 7.64 121 ASP A CA 1
ATOM 637 C C . ASP A 1 86 ? 13.632 13.924 8.997 1.00 7.35 121 ASP A C 1
ATOM 638 O O . ASP A 1 86 ? 13.521 15.085 9.355 1.00 8.08 121 ASP A O 1
ATOM 643 N N . LEU A 1 87 ? 14.361 13.027 9.632 1.00 7.32 122 LEU A N 1
ATOM 644 C CA . LEU A 1 87 ? 15.121 13.347 10.849 1.00 7.05 122 LEU A CA 1
ATOM 645 C C . LEU A 1 87 ? 16.581 13.622 10.511 1.00 6.75 122 LEU A C 1
ATOM 646 O O . LEU A 1 87 ? 17.206 12.879 9.741 1.00 7.17 122 LEU A O 1
ATOM 651 N N . ILE A 1 88 ? 17.090 14.704 11.076 1.00 6.85 123 ILE A N 1
ATOM 652 C CA . ILE A 1 88 ? 18.487 15.115 10.998 1.00 6.77 123 ILE A CA 1
ATOM 653 C C . ILE A 1 88 ? 19.172 14.696 12.294 1.00 6.08 123 ILE A C 1
ATOM 654 O O . ILE A 1 88 ? 18.589 14.843 13.371 1.00 7.44 123 ILE A O 1
ATOM 659 N N . PHE A 1 89 ? 20.394 14.215 12.194 1.00 6.28 124 PHE A N 1
ATOM 660 C CA . PHE A 1 89 ? 21.160 13.793 13.361 1.00 6.90 124 PHE A CA 1
ATOM 661 C C . PHE A 1 89 ? 22.480 14.522 13.459 1.00 7.08 124 PHE A C 1
ATOM 662 O O . PHE A 1 89 ? 23.038 14.993 12.451 1.00 7.73 124 PHE A O 1
ATOM 670 N N . TYR A 1 90 ? 22.988 14.564 14.685 1.00 7.23 125 TYR A N 1
ATOM 671 C CA . TYR A 1 90 ? 24.327 15.023 14.991 1.00 7.76 125 TYR A CA 1
ATOM 672 C C . TYR A 1 90 ? 25.093 13.923 15.699 1.00 7.81 125 TYR A C 1
ATOM 673 O O . TYR A 1 90 ? 24.532 13.133 16.457 1.00 8.81 125 TYR A O 1
ATOM 682 N N . GLY A 1 91 ? 26.406 13.918 15.488 1.00 8.56 126 GLY A N 1
ATOM 683 C CA . GLY A 1 91 ? 27.313 12.976 16.112 1.00 10.19 126 GLY A CA 1
ATOM 684 C C . GLY A 1 91 ? 27.584 11.742 15.289 1.00 10.19 126 GLY A C 1
ATOM 685 O O . GLY A 1 91 ? 26.853 11.429 14.352 1.00 10.61 126 GLY A O 1
ATOM 686 N N . PRO A 1 92 ? 28.604 10.971 15.678 1.00 12.43 127 PRO A N 1
ATOM 687 C CA . PRO A 1 92 ? 28.883 9.721 14.986 1.00 12.84 127 PRO A CA 1
ATOM 688 C C . PRO A 1 92 ? 27.719 8.762 15.170 1.00 12.53 127 PRO A C 1
ATOM 689 O O . PRO A 1 92 ? 27.256 8.544 16.291 1.00 13.50 127 PRO A O 1
ATOM 693 N N . GLU A 1 93 ? 27.220 8.236 14.064 1.00 12.91 128 GLU A N 1
ATOM 694 C CA . GLU A 1 93 ? 26.074 7.336 14.061 1.00 12.69 128 GLU A CA 1
ATOM 695 C C . GLU A 1 93 ? 24.878 7.967 14.789 1.00 10.16 128 GLU A C 1
ATOM 696 O O . GLU A 1 93 ? 24.069 7.274 15.380 1.00 10.54 128 GLU A O 1
ATOM 702 N N . GLY A 1 94 ? 24.783 9.288 14.719 1.00 10.29 129 GLY A N 1
ATOM 703 C CA . GLY A 1 94 ? 23.623 9.991 15.252 1.00 9.50 129 GLY A CA 1
ATOM 704 C C . GLY A 1 94 ? 23.503 10.012 16.753 1.00 8.92 129 GLY A C 1
ATOM 705 O O . GLY A 1 94 ? 22.427 10.222 17.278 1.00 9.80 129 GLY A O 1
ATOM 706 N N . THR A 1 95 ? 24.611 9.795 17.456 1.00 10.48 130 THR A N 1
ATOM 707 C CA . THR A 1 95 ? 24.587 9.605 18.894 1.00 11.50 130 THR A CA 1
ATOM 708 C C . THR A 1 95 ? 24.561 10.883 19.738 1.00 10.78 130 THR A C 1
ATOM 709 O O . THR A 1 95 ? 24.419 10.806 20.950 1.00 13.63 130 THR A O 1
ATOM 713 N N . GLN A 1 96 ? 24.706 12.063 19.128 1.00 9.54 131 GLN A N 1
ATOM 714 C CA . GLN A 1 96 ? 24.667 13.340 19.892 1.00 9.44 131 GLN A CA 1
ATOM 715 C C . GLN A 1 96 ? 23.262 13.904 20.017 1.00 9.32 131 GLN A C 1
ATOM 716 O O . GLN A 1 96 ? 22.827 14.217 21.114 1.00 10.97 131 GLN A O 1
ATOM 722 N N . SER A 1 97 ? 22.536 14.069 18.917 1.00 8.64 132 SER A N 1
ATOM 723 C CA A SER A 1 97 ? 21.213 14.690 18.952 0.50 8.11 132 SER A CA 1
ATOM 724 C CA B SER A 1 97 ? 21.174 14.583 18.999 0.50 8.68 132 SER A CA 1
ATOM 725 C C . SER A 1 97 ? 20.430 14.375 17.690 1.00 7.23 132 SER A C 1
ATOM 726 O O . SER A 1 97 ? 20.950 13.782 16.740 1.00 6.67 132 SER A O 1
ATOM 731 N N . VAL A 1 98 ? 19.172 14.814 17.687 1.00 7.89 133 VAL A N 1
ATOM 732 C CA . VAL A 1 98 ? 18.232 14.653 16.580 1.00 6.77 133 VAL A CA 1
ATOM 733 C C . VAL A 1 98 ? 17.392 15.902 16.442 1.00 6.44 133 VAL A C 1
ATOM 734 O O . VAL A 1 98 ? 17.110 16.565 17.458 1.00 8.02 133 VAL A O 1
ATOM 738 N N . ALA A 1 99 ? 16.974 16.210 15.218 1.00 6.50 134 ALA A N 1
ATOM 739 C CA . ALA A 1 99 ? 16.118 17.342 14.909 1.00 6.46 134 ALA A CA 1
ATOM 740 C C . ALA A 1 99 ? 15.171 16.936 13.792 1.00 6.71 134 ALA A C 1
ATOM 741 O O . ALA A 1 99 ? 15.422 15.963 13.098 1.00 7.50 134 ALA A O 1
ATOM 743 N N . LEU A 1 100 ? 14.085 17.681 13.632 1.00 6.89 135 LEU A N 1
ATOM 744 C CA . LEU A 1 100 ? 13.069 17.376 12.629 1.00 6.57 135 LEU A CA 1
ATOM 745 C C . LEU A 1 100 ? 13.240 18.323 11.434 1.00 6.56 135 LEU A C 1
ATOM 746 O O . LEU A 1 100 ? 13.143 19.547 11.576 1.00 7.47 135 LEU A O 1
ATOM 751 N N . TYR A 1 101 ? 13.507 17.775 10.241 1.00 7.08 136 TYR A N 1
ATOM 752 C CA . TYR A 1 101 ? 13.640 18.615 9.059 1.00 7.42 136 TYR A CA 1
ATOM 753 C C . TYR A 1 101 ? 12.281 19.135 8.623 1.00 8.30 136 TYR A C 1
ATOM 754 O O . TYR A 1 101 ? 11.331 18.371 8.504 1.00 9.43 136 TYR A O 1
ATOM 763 N N . LEU A 1 102 ? 12.207 20.438 8.360 1.00 8.73 137 LEU A N 1
ATOM 764 C CA . LEU A 1 102 ? 10.952 21.092 7.987 1.00 9.42 137 LEU A CA 1
ATOM 765 C C . LEU A 1 102 ? 10.860 21.425 6.509 1.00 10.16 137 LEU A C 1
ATOM 766 O O . LEU A 1 102 ? 9.827 21.932 6.066 1.00 12.73 137 LEU A O 1
ATOM 771 N N . GLY A 1 103 ? 11.915 21.123 5.759 1.00 9.70 138 GLY A N 1
ATOM 772 C CA . GLY A 1 103 ? 12.045 21.569 4.389 1.00 11.27 138 GLY A CA 1
ATOM 773 C C . GLY A 1 103 ? 12.634 22.965 4.319 1.00 11.13 138 GLY A C 1
ATOM 774 O O . GLY A 1 103 ? 12.718 23.693 5.322 1.00 11.87 138 GLY A O 1
ATOM 775 N N . LYS A 1 104 ? 13.039 23.357 3.106 1.00 12.08 139 LYS A N 1
ATOM 776 C CA . LYS A 1 104 ? 13.551 24.713 2.843 1.00 13.22 139 LYS A CA 1
ATOM 777 C C . LYS A 1 104 ? 14.711 25.133 3.772 1.00 10.40 139 LYS A C 1
ATOM 778 O O . LYS A 1 104 ? 14.863 26.287 4.148 1.00 13.35 139 LYS A O 1
ATOM 784 N N . GLY A 1 105 ? 15.535 24.159 4.144 1.00 10.13 140 GLY A N 1
ATOM 785 C CA . GLY A 1 105 ? 16.745 24.445 4.897 1.00 10.56 140 GLY A CA 1
ATOM 786 C C . GLY A 1 105 ? 16.521 24.749 6.372 1.00 10.43 140 GLY A C 1
ATOM 787 O O . GLY A 1 105 ? 17.427 25.287 7.018 1.00 10.13 140 GLY A O 1
ATOM 788 N N . GLN A 1 106 ? 15.346 24.410 6.916 1.00 9.33 141 GLN A N 1
ATOM 789 C CA . GLN A 1 106 ? 14.965 24.698 8.290 1.00 8.96 141 GLN A CA 1
ATOM 790 C C . GLN A 1 106 ? 14.742 23.398 9.052 1.00 8.28 141 GLN A C 1
ATOM 791 O O . GLN A 1 106 ? 14.281 22.402 8.497 1.00 8.51 141 GLN A O 1
ATOM 797 N N . MET A 1 107 ? 15.037 23.438 10.358 1.00 7.98 142 MET A N 1
ATOM 798 C CA . MET A 1 107 ? 14.781 22.312 11.228 1.00 7.51 142 MET A CA 1
ATOM 799 C C . MET A 1 107 ? 14.137 22.764 12.519 1.00 7.38 142 MET A C 1
ATOM 800 O O . MET A 1 107 ? 14.326 23.883 12.957 1.00 8.12 142 MET A O 1
ATOM 805 N N . LEU A 1 108 ? 13.405 21.857 13.157 1.00 7.16 143 LEU A N 1
ATOM 806 C CA . LEU A 1 108 ? 12.861 22.046 14.494 1.00 7.13 143 LEU A CA 1
ATOM 807 C C . LEU A 1 108 ? 13.785 21.286 15.456 1.00 6.49 143 LEU A C 1
ATOM 808 O O . LEU A 1 108 ? 13.967 20.082 15.315 1.00 7.38 143 LEU A O 1
ATOM 813 N N . GLU A 1 109 ? 14.358 22.022 16.402 1.00 7.60 144 GLU A N 1
ATOM 814 C CA . GLU A 1 109 ? 15.310 21.489 17.342 1.00 8.36 144 GLU A CA 1
ATOM 815 C C . GLU A 1 109 ? 14.979 21.924 18.756 1.00 7.85 144 GLU A C 1
ATOM 816 O O . GLU A 1 109 ? 14.113 22.764 18.978 1.00 8.11 144 GLU A O 1
ATOM 822 N N . VAL A 1 110 ? 15.696 21.372 19.720 1.00 8.59 145 VAL A N 1
ATOM 823 C CA . VAL A 1 110 ? 15.649 21.881 21.083 1.00 7.90 145 VAL A CA 1
ATOM 824 C C . VAL A 1 110 ? 16.984 22.531 21.379 1.00 9.37 145 VAL A C 1
ATOM 825 O O . VAL A 1 110 ? 18.006 21.861 21.439 1.00 11.14 145 VAL A O 1
ATOM 829 N N . GLY A 1 111 ? 16.967 23.855 21.486 1.00 9.93 146 GLY A N 1
ATOM 830 C CA . GLY A 1 111 ? 18.090 24.635 22.006 1.00 10.92 146 GLY A CA 1
ATOM 831 C C . GLY A 1 111 ? 17.832 24.916 23.467 1.00 10.62 146 GLY A C 1
ATOM 832 O O . GLY A 1 111 ? 17.553 24.003 24.219 1.00 13.40 146 GLY A O 1
ATOM 833 N N . ASP A 1 112 ? 17.874 26.178 23.882 1.00 11.26 147 ASP A N 1
ATOM 834 C CA . ASP A 1 112 ? 17.380 26.508 25.217 1.00 10.99 147 ASP A CA 1
ATOM 835 C C . ASP A 1 112 ? 15.857 26.305 25.321 1.00 10.38 147 ASP A C 1
ATOM 836 O O . ASP A 1 112 ? 15.329 26.058 26.406 1.00 10.04 147 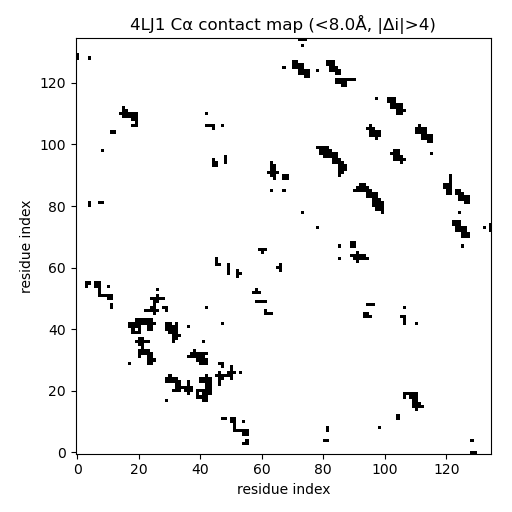ASP A O 1
ATOM 841 N N . VAL A 1 113 ? 15.180 26.435 24.179 1.00 9.26 148 VAL A N 1
ATOM 842 C CA . VAL A 1 113 ? 13.763 26.140 23.990 1.00 8.76 148 VAL A CA 1
ATOM 843 C C . VAL A 1 113 ? 13.593 25.389 22.670 1.00 8.34 148 VAL A C 1
ATOM 844 O O . VAL A 1 113 ? 14.491 25.383 21.811 1.00 8.60 148 VAL A O 1
ATOM 848 N N . VAL A 1 114 ? 12.433 24.777 22.482 1.00 7.50 149 VAL A N 1
ATOM 849 C CA . VAL A 1 114 ? 12.052 24.231 21.200 1.00 7.79 149 VAL A CA 1
ATOM 850 C C . VAL A 1 114 ? 11.939 25.386 20.199 1.00 8.03 149 VAL A C 1
ATOM 851 O O . VAL A 1 114 ? 11.290 26.413 20.473 1.00 8.69 149 VAL A O 1
ATOM 855 N N . GLN A 1 115 ? 12.598 25.263 19.051 1.00 8.09 150 GLN A N 1
ATOM 856 C CA . GLN A 1 115 ? 12.715 26.384 18.122 1.00 7.71 150 GLN A CA 1
ATOM 857 C C . GLN A 1 115 ? 13.020 25.938 16.717 1.00 8.15 150 GLN A C 1
ATOM 858 O O . GLN A 1 115 ? 13.624 24.890 16.512 1.00 8.47 150 GLN A O 1
ATOM 864 N N . VAL A 1 116 ? 12.609 26.747 15.738 1.00 8.72 151 VAL A N 1
ATOM 865 C CA . VAL A 1 116 ? 12.980 26.566 14.350 1.00 8.43 151 VAL A CA 1
ATOM 866 C C . VAL A 1 116 ? 14.300 27.297 14.119 1.00 9.09 151 VAL A C 1
ATOM 867 O O . VAL A 1 116 ? 14.482 28.432 14.548 1.00 10.92 151 VAL A O 1
ATOM 871 N N . SER A 1 117 ? 15.223 26.639 13.428 1.00 8.79 152 SER A N 1
ATOM 872 C CA A SER A 1 117 ? 16.561 27.184 13.139 0.50 10.09 152 SER A CA 1
ATOM 873 C CA B SER A 1 117 ? 16.503 27.260 13.100 0.50 9.98 152 SER A CA 1
ATOM 874 C C . SER A 1 117 ? 17.009 26.703 11.771 1.00 8.25 152 SER A C 1
ATOM 875 O O . SER A 1 117 ? 16.638 25.621 11.364 1.00 8.39 152 SER A O 1
ATOM 880 N N . PRO A 1 118 ? 17.874 27.441 11.071 1.00 9.17 153 PRO A N 1
ATOM 881 C CA . PRO A 1 118 ? 18.440 26.887 9.842 1.00 9.65 153 PRO A CA 1
ATOM 882 C C . PRO A 1 118 ? 19.234 25.618 10.145 1.00 10.20 153 PRO A C 1
ATOM 883 O O . PRO A 1 118 ? 19.876 25.517 11.186 1.00 9.53 153 PRO A O 1
ATOM 887 N N . VAL A 1 119 ? 19.188 24.656 9.233 1.00 9.54 154 VAL A N 1
ATOM 888 C CA . VAL A 1 119 ? 19.984 23.456 9.382 1.00 8.99 154 VAL A CA 1
ATOM 889 C C . VAL A 1 119 ? 21.471 23.821 9.471 1.00 10.00 154 VAL A C 1
ATOM 890 O O . VAL A 1 119 ? 21.948 24.701 8.716 1.00 10.85 154 VAL A O 1
ATOM 894 N N . ARG A 1 120 ? 22.198 23.178 10.380 1.00 10.91 155 ARG A N 1
ATOM 895 C CA A ARG A 1 120 ? 23.636 23.382 10.534 0.70 12.32 155 ARG A CA 1
ATOM 896 C CA B ARG A 1 120 ? 23.630 23.381 10.494 0.30 11.78 155 ARG A CA 1
ATOM 897 C C . ARG A 1 120 ? 24.337 22.094 10.099 1.00 12.27 155 ARG A C 1
ATOM 898 O O . ARG A 1 120 ? 23.990 21.002 10.545 1.00 12.61 155 ARG A O 1
ATOM 913 N N . THR A 1 121 ? 25.334 22.184 9.240 1.00 11.95 156 THR A N 1
ATOM 914 C CA . THR A 1 121 ? 26.017 20.952 8.847 1.00 11.96 156 THR A CA 1
ATOM 915 C C . THR A 1 121 ? 27.189 20.626 9.784 1.00 10.88 156 THR A C 1
ATOM 916 O O . THR A 1 121 ? 27.672 19.515 9.749 1.00 12.09 156 THR A O 1
ATOM 920 N N . ASN A 1 122 ? 27.582 21.550 10.663 1.00 12.19 157 ASN A N 1
ATOM 921 C CA . ASN A 1 122 ? 28.643 21.248 11.625 1.00 12.41 157 ASN A CA 1
ATOM 922 C C . ASN A 1 122 ? 28.234 20.116 12.553 0.50 8.81 157 ASN A C 1
ATOM 923 O O . ASN A 1 122 ? 27.281 20.258 13.316 0.50 7.61 157 ASN A O 1
ATOM 928 N N . GLY A 1 123 ? 28.961 18.998 12.475 1.00 10.97 158 GLY A N 1
ATOM 929 C CA . GLY A 1 123 ? 28.699 17.843 13.297 1.00 10.83 158 GLY A CA 1
ATOM 930 C C . GLY A 1 123 ? 27.555 16.971 12.802 1.00 9.46 158 GLY A C 1
ATOM 931 O O . GLY A 1 123 ? 27.236 15.963 13.441 1.00 9.36 158 GLY A O 1
ATOM 932 N N . MET A 1 124 ? 26.927 17.331 11.679 1.00 9.21 159 MET A N 1
ATOM 933 C CA . MET A 1 124 ? 25.774 16.607 11.184 1.00 9.46 159 MET A CA 1
ATOM 934 C C . MET A 1 124 ? 26.179 15.226 10.701 1.00 9.06 159 MET A C 1
ATOM 935 O O . MET A 1 124 ? 27.205 15.053 10.012 1.00 10.81 159 MET A O 1
ATOM 940 N N . THR A 1 125 ? 25.381 14.237 11.046 1.00 9.77 160 THR A N 1
ATOM 941 C CA . THR A 1 125 ? 25.575 12.880 10.619 1.00 11.11 160 THR A CA 1
ATOM 942 C C . THR A 1 125 ? 25.309 12.815 9.101 1.00 11.58 160 THR A C 1
ATOM 943 O O . THR A 1 125 ? 24.462 13.552 8.606 1.00 11.60 160 THR A O 1
ATOM 947 N N . PRO A 1 126 ? 26.038 11.978 8.332 1.00 12.55 161 PRO A N 1
ATOM 948 C CA . PRO A 1 126 ? 25.947 12.048 6.861 1.00 13.39 161 PRO A CA 1
ATOM 949 C C . PRO A 1 126 ? 24.622 11.682 6.197 1.00 11.81 161 PRO A C 1
ATOM 950 O O . PRO A 1 126 ? 24.446 11.958 5.017 1.00 12.97 161 PRO A O 1
ATOM 954 N N . TYR A 1 127 ? 23.769 10.965 6.908 1.00 10.43 162 TYR A N 1
ATOM 955 C CA . TYR A 1 127 ? 22.453 10.594 6.411 1.00 8.86 162 TYR A CA 1
ATOM 956 C C . TYR A 1 127 ? 21.382 11.169 7.313 1.00 8.34 162 TYR A C 1
ATOM 957 O O . TYR A 1 127 ? 21.566 11.268 8.538 1.00 9.23 162 TYR A O 1
ATOM 966 N N . LEU A 1 128 ? 20.235 11.534 6.722 1.00 8.22 163 LEU A N 1
ATOM 967 C CA . LEU A 1 128 ? 18.981 11.738 7.427 1.00 7.69 163 LEU A CA 1
ATOM 968 C C . LEU A 1 128 ? 18.277 10.389 7.536 1.00 7.81 163 LEU A C 1
ATOM 969 O O . LEU A 1 128 ? 18.657 9.411 6.861 1.00 8.63 163 LEU A O 1
ATOM 974 N N . VAL A 1 129 ? 17.211 10.349 8.334 1.00 7.44 164 VAL A N 1
ATOM 975 C CA . VAL A 1 129 ? 16.368 9.159 8.404 1.00 7.82 164 VAL A CA 1
ATOM 976 C C . VAL A 1 129 ? 14.969 9.507 7.949 1.00 8.38 164 VAL A C 1
ATOM 977 O O . VAL A 1 129 ? 14.383 10.491 8.387 1.00 9.01 164 VAL A O 1
ATOM 981 N N . ARG A 1 130 ? 14.410 8.667 7.083 1.00 9.04 165 ARG A N 1
ATOM 982 C CA . ARG A 1 130 ? 13.022 8.758 6.697 1.00 10.72 165 ARG A CA 1
ATOM 983 C C . ARG A 1 130 ? 12.209 7.753 7.490 1.00 10.24 165 ARG A C 1
ATOM 984 O O . ARG A 1 130 ? 12.408 6.553 7.392 1.00 12.03 165 ARG A O 1
ATOM 992 N N . VAL A 1 131 ? 11.267 8.254 8.262 1.00 12.80 166 VAL A N 1
ATOM 993 C CA . VAL A 1 131 ? 10.481 7.453 9.159 1.00 14.46 166 VAL A CA 1
ATOM 994 C C . VAL A 1 131 ? 9.259 6.871 8.453 1.00 15.95 166 VAL A C 1
ATOM 995 O O . VAL A 1 131 ? 8.946 5.695 8.612 1.00 19.95 166 VAL A O 1
ATOM 999 N N . LEU A 1 132 ? 8.590 7.690 7.654 1.00 16.79 167 LEU A N 1
ATOM 1000 C CA . LEU A 1 132 ? 7.340 7.269 7.025 1.00 19.62 167 LEU A CA 1
ATOM 1001 C C . LEU A 1 132 ? 7.562 6.586 5.689 1.00 23.94 167 LEU A C 1
ATOM 1002 O O . LEU A 1 132 ? 8.389 7.023 4.891 1.00 28.55 167 LEU A O 1
ATOM 1007 N N . GLY A 1 133 ? 6.806 5.512 5.462 1.00 30.90 168 GLY A N 1
ATOM 1008 C CA . GLY A 1 133 ? 6.870 4.759 4.220 1.00 33.88 168 GLY A CA 1
ATOM 1009 C C . GLY A 1 133 ? 7.899 3.656 4.308 1.00 39.03 168 GLY A C 1
ATOM 1010 O O . GLY A 1 133 ? 7.644 2.539 3.868 1.00 42.69 168 GLY A O 1
ATOM 1011 N N . PRO A 1 143 ? 11.736 0.722 -5.628 0.50 26.75 178 PRO A N 1
ATOM 1012 C CA . PRO A 1 143 ? 12.764 0.776 -4.596 0.50 22.28 178 PRO A CA 1
ATOM 1013 C C . PRO A 1 143 ? 12.928 2.175 -4.023 0.50 21.54 178 PRO A C 1
ATOM 1014 O O . PRO A 1 143 ? 12.541 3.154 -4.656 0.50 21.90 178 PRO A O 1
ATOM 1018 N N . VAL A 1 144 ? 13.500 2.269 -2.828 1.00 19.91 179 VAL A N 1
ATOM 1019 C CA . VAL A 1 144 ? 13.933 3.567 -2.328 1.00 19.01 179 VAL A CA 1
ATOM 1020 C C . VAL A 1 144 ? 15.298 3.883 -2.937 1.00 15.98 179 VAL A C 1
ATOM 1021 O O . VAL A 1 144 ? 15.932 3.036 -3.565 1.00 17.04 179 VAL A O 1
ATOM 1025 N N . GLN A 1 145 ? 15.716 5.127 -2.760 1.00 15.01 180 GLN A N 1
ATOM 1026 C CA . GLN A 1 145 ? 17.011 5.567 -3.222 1.00 15.64 180 GLN A CA 1
ATOM 1027 C C . GLN A 1 145 ? 18.159 4.830 -2.530 1.00 16.46 180 GLN A C 1
ATOM 1028 O O . GLN A 1 145 ? 18.133 4.668 -1.295 1.00 16.93 180 GLN A O 1
ATOM 1034 N N . PRO A 1 146 ? 19.171 4.393 -3.306 1.00 14.65 181 PRO A N 1
ATOM 1035 C CA . PRO A 1 146 ? 20.374 3.810 -2.708 1.00 15.85 181 PRO A CA 1
ATOM 1036 C C . PRO A 1 146 ? 21.009 4.694 -1.632 1.00 18.00 181 PRO A C 1
ATOM 1037 O O . PRO A 1 146 ? 20.973 5.942 -1.716 1.00 17.70 181 PRO A O 1
ATOM 1041 N N . ALA A 1 147 ? 21.567 4.056 -0.609 1.00 18.33 182 ALA A N 1
ATOM 1042 C CA . ALA A 1 147 ? 22.380 4.774 0.379 1.00 17.06 182 ALA A CA 1
ATOM 1043 C C . ALA A 1 147 ? 23.749 5.150 -0.217 1.00 18.92 182 ALA A C 1
ATOM 1044 O O . ALA A 1 147 ? 24.167 4.603 -1.247 1.00 16.98 182 ALA A O 1
#